Protein AF-A0A2S9FWF9-F1 (afdb_monomer_lite)

Secondary structure (DSSP, 8-state):
-------S--PPPTT--HHHHHHHHHHHHH-----GGGSEEEEEEEEEEEEETTEEEEEEEEEEE----------TT--TTGGG-

pLDDT: mean 91.41, std 8.06, range [60.16, 98.25]

Structure (mmCIF, N/CA/C/O backbone):
data_AF-A0A2S9FWF9-F1
#
_entry.id   AF-A0A2S9FWF9-F1
#
loop_
_atom_site.group_PDB
_atom_site.id
_atom_site.type_symbol
_atom_site.label_atom_id
_atom_site.label_alt_id
_atom_site.label_comp_id
_atom_site.label_asym_id
_atom_site.label_entity_id
_atom_site.label_seq_id
_atom_site.pdbx_PDB_ins_code
_atom_site.Cartn_x
_atom_site.Cartn_y
_atom_site.Cartn_z
_atom_site.occupancy
_atom_site.B_iso_or_equiv
_atom_site.auth_seq_id
_atom_site.auth_comp_id
_atom_site.auth_asym_id
_atom_site.auth_atom_id
_atom_site.pdbx_PDB_model_num
ATOM 1 N N . ALA A 1 1 ? -0.705 2.596 -24.596 1.00 60.16 1 ALA A N 1
ATOM 2 C CA . ALA A 1 1 ? -0.144 1.316 -24.110 1.00 60.16 1 ALA A CA 1
ATOM 3 C C . ALA A 1 1 ? -1.287 0.326 -23.860 1.00 60.16 1 ALA A C 1
ATOM 5 O O . ALA A 1 1 ? -2.421 0.789 -23.741 1.00 60.16 1 ALA A O 1
ATOM 6 N N . PRO A 1 2 ? -1.057 -1.002 -23.839 1.00 72.56 2 PRO A N 1
ATOM 7 C CA . PRO A 1 2 ? -2.083 -1.956 -23.413 1.00 72.56 2 PRO A CA 1
ATOM 8 C C . PRO A 1 2 ? -2.538 -1.651 -21.979 1.00 72.56 2 PRO A C 1
ATOM 10 O O . PRO A 1 2 ? -1.722 -1.299 -21.132 1.00 72.56 2 PRO A O 1
ATOM 13 N N . ARG A 1 3 ? -3.844 -1.776 -21.721 1.00 75.06 3 ARG A N 1
ATOM 14 C CA . ARG A 1 3 ? -4.410 -1.684 -20.369 1.00 75.06 3 ARG A CA 1
ATOM 15 C C . ARG A 1 3 ? -4.299 -3.041 -19.690 1.00 75.06 3 ARG A C 1
ATOM 17 O O . ARG A 1 3 ? -4.545 -4.065 -20.327 1.00 75.06 3 ARG A O 1
ATOM 24 N N . TRP A 1 4 ? -3.967 -3.035 -18.413 1.00 78.00 4 TRP A N 1
ATOM 25 C CA . TRP A 1 4 ? -3.802 -4.227 -17.595 1.00 78.00 4 TRP A CA 1
ATOM 26 C C . TRP A 1 4 ? -4.477 -4.001 -16.244 1.00 78.00 4 TRP A C 1
ATOM 28 O O . TRP A 1 4 ? -4.747 -2.866 -15.858 1.00 78.00 4 TRP A O 1
ATOM 38 N N . TRP A 1 5 ? -4.810 -5.096 -15.569 1.00 85.44 5 TRP A N 1
ATOM 39 C CA . TRP A 1 5 ? -5.361 -5.056 -14.221 1.00 85.44 5 TRP A CA 1
ATOM 40 C C . TRP A 1 5 ? -4.239 -5.223 -13.207 1.00 85.44 5 TRP A C 1
ATOM 42 O O . TRP A 1 5 ? -3.359 -6.065 -13.399 1.00 85.44 5 TRP A O 1
ATOM 52 N N . PHE A 1 6 ? -4.328 -4.477 -12.111 1.00 85.38 6 PHE A N 1
ATOM 53 C CA . PHE A 1 6 ? -3.493 -4.674 -10.937 1.00 85.38 6 PHE A CA 1
ATOM 54 C C . PHE A 1 6 ? -4.342 -4.697 -9.673 1.00 85.38 6 PHE A C 1
ATOM 56 O O . PHE A 1 6 ? -5.498 -4.271 -9.671 1.00 85.38 6 PHE A O 1
ATOM 63 N N . THR A 1 7 ? -3.775 -5.259 -8.615 1.00 91.94 7 THR A N 1
ATOM 64 C CA . THR A 1 7 ? -4.357 -5.178 -7.278 1.00 91.94 7 THR A CA 1
ATOM 65 C C . THR A 1 7 ? -4.109 -3.799 -6.690 1.00 91.94 7 THR A C 1
ATOM 67 O O . THR A 1 7 ? -3.074 -3.207 -6.971 1.00 91.94 7 THR A O 1
ATOM 70 N N . ILE A 1 8 ? -5.021 -3.349 -5.831 1.00 94.56 8 ILE A N 1
ATOM 71 C CA . ILE A 1 8 ? -4.804 -2.177 -4.978 1.00 94.56 8 ILE A CA 1
ATOM 72 C C . ILE A 1 8 ? -3.572 -2.414 -4.103 1.00 94.56 8 ILE A C 1
ATOM 74 O O . ILE A 1 8 ? -3.428 -3.509 -3.540 1.00 94.56 8 ILE A O 1
ATOM 78 N N . GLY A 1 9 ? -2.696 -1.421 -4.000 1.00 94.50 9 GLY A N 1
ATOM 79 C CA . GLY A 1 9 ? -1.472 -1.522 -3.224 1.00 94.50 9 GLY A CA 1
ATOM 80 C C . GLY A 1 9 ? -0.325 -0.692 -3.788 1.00 94.50 9 GLY A C 1
ATOM 81 O O . GLY A 1 9 ? -0.290 -0.311 -4.952 1.00 94.50 9 GLY A O 1
ATOM 82 N N . GLY A 1 10 ? 0.697 -0.530 -2.958 1.00 94.00 10 GLY A N 1
ATOM 83 C CA . GLY A 1 10 ? 1.869 0.267 -3.271 1.00 94.00 10 GLY A CA 1
ATOM 84 C C . GLY A 1 10 ? 3.021 -0.023 -2.320 1.00 94.00 10 GLY A C 1
ATOM 85 O O . GLY A 1 10 ? 3.011 -0.995 -1.556 1.00 94.00 10 GLY A O 1
ATOM 86 N N . ALA A 1 11 ? 4.068 0.791 -2.419 1.00 93.62 11 ALA A N 1
ATOM 87 C CA . ALA A 1 11 ? 5.289 0.588 -1.655 1.00 93.62 11 ALA A CA 1
ATOM 88 C C . ALA A 1 11 ? 5.077 0.921 -0.171 1.00 93.62 11 ALA A C 1
ATOM 90 O O . ALA A 1 11 ? 4.537 1.970 0.172 1.00 93.62 11 ALA A O 1
ATOM 91 N N . ALA A 1 12 ? 5.575 0.060 0.718 1.00 95.81 12 ALA A N 1
ATOM 92 C CA . ALA A 1 12 ? 5.615 0.370 2.142 1.00 95.81 12 ALA A CA 1
ATOM 93 C C . ALA A 1 12 ? 6.552 1.556 2.416 1.00 95.81 12 ALA A C 1
ATOM 95 O O . ALA A 1 12 ? 7.661 1.628 1.874 1.00 95.81 12 ALA A O 1
ATOM 96 N N . GLN A 1 13 ? 6.122 2.468 3.284 1.00 95.69 13 GLN A N 1
ATOM 97 C CA . GLN A 1 13 ? 6.936 3.598 3.720 1.00 95.69 13 GLN A CA 1
ATOM 98 C C . GLN A 1 13 ? 7.823 3.210 4.912 1.00 95.69 13 GLN A C 1
ATOM 100 O O . GLN A 1 13 ? 7.606 2.208 5.598 1.00 95.69 13 GLN A O 1
ATOM 105 N N . VAL A 1 14 ? 8.859 4.010 5.178 1.00 95.94 14 VAL A N 1
ATOM 106 C CA . VAL A 1 14 ? 9.774 3.760 6.301 1.00 95.94 14 VAL A CA 1
ATOM 107 C C . VAL A 1 14 ? 9.008 3.817 7.622 1.00 95.94 14 VAL A C 1
ATOM 109 O O . VAL A 1 14 ? 8.419 4.838 7.962 1.00 95.94 14 VAL A O 1
ATOM 112 N N . GLY A 1 15 ? 9.072 2.727 8.388 1.00 96.81 15 GLY A N 1
ATOM 113 C CA . GLY A 1 15 ? 8.401 2.605 9.683 1.00 96.81 15 GLY A CA 1
ATOM 114 C C . GLY A 1 15 ? 6.989 2.018 9.615 1.00 96.81 15 GLY A C 1
ATOM 115 O O . GLY A 1 15 ? 6.426 1.726 10.668 1.00 96.81 15 GLY A O 1
ATOM 116 N N . GLU A 1 16 ? 6.438 1.785 8.421 1.00 96.81 16 GLU A N 1
ATOM 117 C CA . GLU A 1 16 ? 5.183 1.049 8.260 1.00 96.81 16 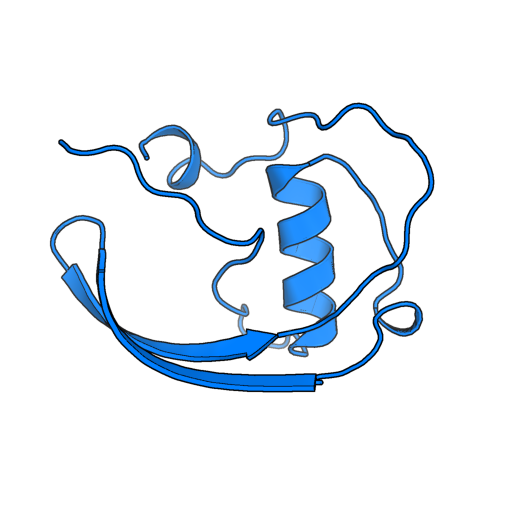GLU A CA 1
ATOM 118 C C . GLU A 1 16 ? 5.417 -0.464 8.350 1.00 96.81 16 GLU A C 1
ATOM 120 O O . GLU A 1 16 ? 6.352 -1.022 7.772 1.00 96.81 16 GLU A O 1
ATOM 125 N N . SER A 1 17 ? 4.515 -1.160 9.036 1.00 97.12 17 SER A N 1
ATOM 126 C CA . SER A 1 17 ? 4.304 -2.585 8.794 1.00 97.12 17 SER A CA 1
ATOM 127 C C . SER A 1 17 ? 3.636 -2.798 7.432 1.00 97.12 17 SER A C 1
ATOM 129 O O . SER A 1 17 ? 2.931 -1.932 6.918 1.00 97.12 17 SER A O 1
ATOM 131 N N . LEU A 1 18 ? 3.784 -3.996 6.866 1.00 97.00 18 LEU A N 1
ATOM 132 C CA . LEU A 1 18 ? 3.164 -4.339 5.581 1.00 97.00 18 LEU A CA 1
ATOM 133 C C . LEU A 1 18 ? 1.630 -4.229 5.605 1.00 97.00 18 LEU A C 1
ATOM 135 O O . LEU A 1 18 ? 1.028 -3.844 4.609 1.00 97.00 18 LEU A O 1
ATOM 139 N N . ALA A 1 19 ? 1.001 -4.533 6.744 1.00 97.69 19 ALA A N 1
ATOM 140 C CA . ALA A 1 19 ? -0.441 -4.376 6.909 1.00 97.69 19 ALA A CA 1
ATOM 141 C C . ALA A 1 19 ? -0.853 -2.895 6.956 1.00 97.69 19 ALA A C 1
ATOM 143 O O . ALA A 1 19 ? -1.878 -2.539 6.382 1.00 97.69 19 ALA A O 1
ATOM 144 N N . GLN A 1 20 ? -0.046 -2.030 7.589 1.00 98.25 20 GLN A N 1
ATOM 145 C CA . GLN A 1 20 ? -0.269 -0.578 7.580 1.00 98.25 20 GLN A CA 1
ATOM 146 C C . GLN A 1 20 ? -0.161 -0.004 6.167 1.00 98.25 20 GLN A C 1
ATOM 148 O O . GLN A 1 20 ? -1.053 0.729 5.751 1.00 98.25 20 GLN A O 1
ATOM 153 N N . ALA A 1 21 ? 0.863 -0.404 5.410 1.00 97.81 21 ALA A N 1
ATOM 154 C CA . ALA A 1 21 ? 0.994 -0.011 4.011 1.00 97.81 21 ALA A CA 1
ATOM 155 C C . ALA A 1 21 ? -0.227 -0.462 3.190 1.00 97.81 21 ALA A C 1
ATOM 157 O O . ALA A 1 21 ? -0.828 0.340 2.487 1.00 97.81 21 ALA A O 1
ATOM 158 N N . ALA A 1 22 ? -0.660 -1.719 3.334 1.00 97.56 22 ALA A N 1
ATOM 159 C CA . ALA A 1 22 ? -1.802 -2.246 2.589 1.00 97.56 22 ALA A CA 1
ATOM 160 C C . ALA A 1 22 ? -3.123 -1.504 2.876 1.00 97.56 22 ALA A C 1
ATOM 162 O O . ALA A 1 22 ? -3.882 -1.255 1.941 1.00 97.56 22 ALA A O 1
ATOM 163 N N . VAL A 1 23 ? -3.417 -1.140 4.134 1.00 97.94 23 VAL A N 1
ATOM 164 C CA . VAL A 1 23 ? -4.641 -0.368 4.437 1.00 97.94 23 VAL A CA 1
ATOM 165 C C . VAL A 1 23 ? -4.542 1.093 4.007 1.00 97.94 23 VAL A C 1
ATOM 167 O O . VAL A 1 23 ? -5.555 1.652 3.597 1.00 97.94 23 VAL A O 1
ATOM 170 N N . ARG A 1 24 ? -3.345 1.694 4.052 1.00 97.75 24 ARG A N 1
ATOM 171 C CA . ARG A 1 24 ? -3.116 3.053 3.550 1.00 97.75 24 ARG A CA 1
ATOM 172 C C . ARG A 1 24 ? -3.388 3.122 2.048 1.00 97.75 24 ARG A C 1
ATOM 174 O O . ARG A 1 24 ? -4.177 3.948 1.620 1.00 97.75 24 ARG A O 1
ATOM 181 N N . GLU A 1 25 ? -2.801 2.221 1.267 1.00 97.56 25 GLU A N 1
ATOM 182 C CA . GLU A 1 25 ? -3.003 2.168 -0.191 1.00 97.56 25 GLU A CA 1
ATOM 183 C C . GLU A 1 25 ? -4.466 1.854 -0.546 1.00 97.56 25 GLU A C 1
ATOM 185 O O . GLU A 1 25 ? -5.036 2.427 -1.471 1.00 97.56 25 GLU A O 1
ATOM 190 N N . LEU A 1 26 ? -5.130 0.994 0.239 1.00 96.81 26 LEU A N 1
ATOM 191 C CA . LEU A 1 26 ? -6.565 0.749 0.091 1.00 96.81 26 LEU A CA 1
ATOM 192 C C . LEU A 1 26 ? -7.393 2.026 0.280 1.00 96.81 26 LEU A C 1
ATOM 194 O O . LEU A 1 26 ? -8.326 2.272 -0.491 1.00 96.81 26 LEU A O 1
ATOM 198 N N . GLU A 1 27 ? -7.061 2.838 1.280 1.00 96.62 27 GLU A N 1
ATOM 199 C CA . GLU A 1 27 ? -7.704 4.130 1.505 1.00 96.62 27 GLU A CA 1
ATOM 200 C C . GLU A 1 27 ? -7.372 5.132 0.391 1.00 96.62 27 GLU A C 1
ATOM 202 O O . GLU A 1 27 ? -8.286 5.767 -0.135 1.00 96.62 27 GLU A O 1
ATOM 207 N N . GLU A 1 28 ? -6.107 5.255 -0.008 1.00 95.38 28 GLU A N 1
ATOM 208 C CA . GLU A 1 28 ? -5.667 6.184 -1.056 1.00 95.38 28 GLU A CA 1
ATOM 209 C C . GLU A 1 28 ? -6.352 5.877 -2.399 1.00 95.38 28 GLU A C 1
ATOM 211 O O . GLU A 1 28 ? -6.929 6.766 -3.032 1.00 95.38 28 GLU A O 1
ATOM 216 N N . GLU A 1 29 ? -6.382 4.613 -2.817 1.00 95.12 29 GLU A N 1
ATOM 217 C CA . GLU A 1 29 ? -6.883 4.239 -4.140 1.00 95.12 29 GLU A CA 1
ATOM 218 C C . GLU A 1 29 ? -8.399 4.041 -4.226 1.00 95.12 29 GLU A C 1
ATOM 220 O O . GLU A 1 29 ? -8.953 4.061 -5.331 1.00 95.12 29 GLU A O 1
ATOM 225 N N . THR A 1 30 ? -9.068 3.784 -3.096 1.00 95.56 30 THR A N 1
ATOM 226 C CA . THR A 1 30 ? -10.496 3.417 -3.092 1.00 95.56 30 THR A CA 1
ATOM 227 C C . THR A 1 30 ? -11.354 4.192 -2.096 1.00 95.56 30 THR A C 1
ATOM 229 O O . THR A 1 30 ? -12.582 4.100 -2.159 1.00 95.56 30 THR A O 1
ATOM 232 N N . GLY A 1 31 ? -10.749 4.936 -1.168 1.00 96.19 31 GLY A N 1
ATOM 233 C CA . GLY A 1 31 ? -11.432 5.616 -0.066 1.00 96.19 31 GLY A CA 1
ATOM 234 C C . GLY A 1 31 ? -11.911 4.690 1.058 1.00 96.19 31 GLY A C 1
ATOM 235 O O . GLY A 1 31 ? -12.587 5.150 1.979 1.00 96.19 31 GLY A O 1
ATOM 236 N N . LEU A 1 32 ? -11.611 3.387 0.999 1.00 97.06 32 LEU A N 1
ATOM 237 C CA . LEU A 1 32 ? -12.062 2.420 1.996 1.00 97.06 32 LEU A CA 1
ATOM 238 C C . LEU A 1 32 ? -11.094 2.356 3.185 1.00 97.06 32 LEU A C 1
ATOM 240 O O . LEU A 1 32 ? -10.006 1.798 3.086 1.00 97.06 32 LEU A O 1
ATOM 244 N N . GLN A 1 33 ? -11.536 2.868 4.333 1.00 96.81 33 GLN A N 1
ATOM 245 C CA . GLN A 1 33 ? -10.775 2.832 5.583 1.00 96.81 33 GLN A CA 1
ATOM 246 C C . GLN A 1 33 ? -10.927 1.489 6.301 1.00 96.81 33 GLN A C 1
ATOM 248 O O . GLN A 1 33 ? -12.039 1.040 6.593 1.00 96.81 33 GLN A O 1
ATOM 253 N N . VAL A 1 34 ? -9.797 0.859 6.619 1.00 97.50 34 VAL A N 1
ATOM 254 C CA . VAL A 1 34 ? -9.729 -0.457 7.265 1.00 97.50 34 VAL A CA 1
ATOM 255 C C . VAL A 1 34 ? -8.630 -0.442 8.325 1.00 97.50 34 VAL A C 1
ATOM 257 O O . VAL A 1 34 ? -7.551 0.095 8.102 1.00 97.50 34 VAL A O 1
ATOM 260 N N . ALA A 1 35 ? -8.890 -1.044 9.486 1.00 97.75 35 ALA A N 1
ATOM 261 C CA . ALA A 1 35 ? -7.855 -1.242 10.498 1.00 97.75 35 ALA A CA 1
ATOM 262 C C . ALA A 1 35 ? -6.871 -2.344 10.045 1.00 97.75 35 ALA A C 1
ATOM 264 O O . ALA A 1 35 ? -7.338 -3.377 9.552 1.00 97.75 35 ALA A O 1
ATOM 265 N N . PRO A 1 36 ? -5.543 -2.193 10.223 1.00 97.56 36 PRO A N 1
ATOM 266 C CA . PRO A 1 36 ? -4.560 -3.199 9.807 1.00 97.56 36 PRO A CA 1
ATOM 267 C C . PRO A 1 36 ? -4.865 -4.619 10.308 1.00 97.56 36 PRO A C 1
ATOM 269 O O . PRO A 1 36 ? -4.650 -5.594 9.593 1.00 97.56 36 PRO A O 1
ATOM 272 N N . GLU A 1 37 ? -5.423 -4.743 11.513 1.00 97.50 37 GLU A N 1
ATOM 273 C CA . GLU A 1 37 ? -5.753 -6.013 12.172 1.00 97.50 37 GLU A CA 1
ATOM 274 C C . GLU A 1 37 ? -6.945 -6.736 11.527 1.00 97.50 37 GLU A C 1
ATOM 276 O O . GLU A 1 37 ? -7.168 -7.918 11.784 1.00 97.50 37 GLU A O 1
ATOM 281 N N . ALA A 1 38 ? -7.723 -6.038 10.695 1.00 97.75 38 ALA A N 1
ATOM 282 C CA . ALA A 1 38 ? -8.835 -6.620 9.951 1.00 97.75 38 ALA A CA 1
ATOM 283 C C . ALA A 1 38 ? -8.389 -7.285 8.637 1.00 97.75 38 ALA A C 1
ATOM 285 O O . ALA A 1 38 ? -9.186 -7.986 8.005 1.00 97.75 38 ALA A O 1
ATOM 286 N N . LEU A 1 39 ? -7.139 -7.073 8.212 1.00 97.81 39 LEU A N 1
ATOM 287 C CA . LEU A 1 39 ? -6.568 -7.771 7.069 1.00 97.81 39 LEU A CA 1
ATOM 288 C C . LEU A 1 39 ? -6.263 -9.228 7.427 1.00 97.81 39 LEU A C 1
ATOM 290 O O . LEU A 1 39 ? -5.678 -9.535 8.463 1.00 97.81 39 LEU A O 1
ATOM 294 N N . VAL A 1 40 ? -6.599 -10.139 6.518 1.00 98.00 40 VAL A N 1
ATOM 295 C CA . VAL A 1 40 ? -6.167 -11.535 6.588 1.00 98.00 40 VAL A CA 1
ATOM 296 C C . VAL A 1 40 ? -4.885 -11.689 5.781 1.00 98.00 40 VAL A C 1
ATOM 298 O O . VAL A 1 40 ? -4.866 -11.401 4.582 1.00 98.00 40 VAL A O 1
ATOM 301 N N . GLY A 1 41 ? -3.826 -12.186 6.419 1.00 94.94 41 GLY A N 1
ATOM 302 C CA . GLY A 1 41 ? -2.561 -12.481 5.756 1.00 94.94 41 GLY A CA 1
ATOM 303 C C . GLY A 1 41 ? -1.328 -11.932 6.483 1.00 94.94 41 GLY A C 1
ATOM 304 O O . GLY A 1 41 ? -1.412 -11.616 7.670 1.00 94.94 41 GLY A O 1
ATOM 305 N N . PRO A 1 42 ? -0.179 -11.849 5.784 1.00 93.19 42 PRO A N 1
ATOM 306 C CA . PRO A 1 42 ? -0.038 -12.038 4.336 1.00 93.19 42 PRO A CA 1
ATOM 307 C C . PRO A 1 42 ? -0.294 -13.492 3.902 1.00 93.19 42 PRO A C 1
ATOM 309 O O . PRO A 1 42 ? 0.195 -14.431 4.526 1.00 93.19 42 PRO A O 1
ATOM 312 N N . GLY A 1 43 ? -1.095 -13.679 2.847 1.00 93.44 43 GLY A N 1
ATOM 313 C CA . GLY A 1 43 ? -1.489 -14.999 2.328 1.00 93.44 43 GLY A CA 1
ATOM 314 C C . GLY A 1 43 ? -0.684 -15.456 1.109 1.00 93.44 43 GLY A C 1
ATOM 315 O O . GLY A 1 43 ? -0.661 -16.645 0.794 1.00 93.44 43 GLY A O 1
ATOM 316 N N . TRP A 1 44 ? -0.014 -14.523 0.428 1.00 95.56 44 TRP A N 1
ATOM 317 C CA . TRP A 1 44 ? 0.841 -14.809 -0.720 1.00 95.56 44 TRP A CA 1
ATOM 318 C C . TRP A 1 44 ? 2.000 -13.813 -0.811 1.00 95.56 44 TRP A C 1
ATOM 320 O O . TRP A 1 44 ? 1.866 -12.656 -0.412 1.00 95.56 44 TRP A O 1
ATOM 330 N N . ARG A 1 45 ? 3.130 -14.283 -1.344 1.00 95.94 45 ARG A N 1
ATOM 331 C CA . ARG A 1 45 ? 4.346 -13.508 -1.602 1.00 95.94 45 ARG A CA 1
ATOM 332 C C . ARG A 1 45 ? 4.737 -13.674 -3.064 1.00 95.94 45 ARG A C 1
ATOM 334 O O . ARG A 1 45 ? 4.774 -14.806 -3.554 1.00 95.94 45 ARG A O 1
ATOM 341 N N . ARG A 1 46 ? 5.096 -12.578 -3.729 1.00 94.62 46 ARG A N 1
ATOM 342 C CA . ARG A 1 46 ? 5.632 -12.585 -5.094 1.00 94.62 46 ARG A CA 1
ATOM 343 C C . ARG A 1 46 ? 6.927 -11.785 -5.157 1.00 94.62 46 ARG A C 1
ATOM 345 O O . ARG A 1 46 ? 6.995 -10.675 -4.650 1.00 94.62 46 ARG A O 1
ATOM 352 N N . GLU A 1 47 ? 7.940 -12.342 -5.810 1.00 95.81 47 GLU A N 1
ATOM 353 C CA . GLU A 1 47 ? 9.117 -11.584 -6.238 1.00 95.81 47 GLU A CA 1
ATOM 354 C C . GLU A 1 47 ? 9.061 -11.410 -7.750 1.00 95.81 47 GLU A C 1
ATOM 356 O O . GLU A 1 47 ? 8.860 -12.379 -8.487 1.00 95.81 47 GLU A O 1
ATOM 361 N N . ALA A 1 48 ? 9.219 -10.177 -8.217 1.00 90.50 48 ALA A N 1
ATOM 362 C CA . ALA A 1 48 ? 9.147 -9.865 -9.634 1.00 90.50 48 ALA A CA 1
ATOM 363 C C . ALA A 1 48 ? 10.076 -8.718 -10.009 1.00 90.50 48 ALA A C 1
ATOM 365 O O . ALA A 1 48 ? 10.364 -7.837 -9.206 1.00 90.50 48 ALA A O 1
ATOM 366 N N . VAL A 1 49 ? 10.513 -8.717 -11.263 1.00 92.25 49 VAL A N 1
ATOM 367 C CA . VAL A 1 49 ? 11.138 -7.548 -11.879 1.00 92.25 49 VAL A CA 1
ATOM 368 C C . VAL A 1 49 ? 10.092 -6.914 -12.784 1.00 92.25 49 VAL A C 1
ATOM 370 O O . VAL A 1 49 ? 9.584 -7.581 -13.685 1.00 92.25 49 VAL A O 1
ATOM 373 N N . ILE A 1 50 ? 9.739 -5.663 -12.510 1.00 86.31 50 ILE A N 1
ATOM 374 C CA . ILE A 1 50 ? 8.720 -4.914 -13.248 1.00 86.31 50 ILE A CA 1
ATOM 375 C C . ILE A 1 50 ? 9.339 -3.659 -13.862 1.00 86.31 50 ILE A C 1
ATOM 377 O O . ILE A 1 50 ? 10.170 -3.004 -13.236 1.00 86.31 50 ILE A O 1
ATOM 381 N N . ASP A 1 51 ? 8.946 -3.345 -15.095 1.00 85.31 51 ASP A N 1
ATOM 382 C CA . ASP A 1 51 ? 9.175 -2.024 -15.684 1.00 85.31 51 ASP A CA 1
ATOM 383 C C . ASP A 1 51 ? 8.013 -1.126 -15.266 1.00 85.31 51 ASP A C 1
ATOM 385 O O . ASP A 1 51 ? 6.848 -1.432 -15.540 1.00 85.31 51 ASP A O 1
ATOM 389 N N . PHE A 1 52 ? 8.328 -0.063 -14.538 1.00 80.31 52 PHE A N 1
ATOM 390 C CA . PHE A 1 52 ? 7.352 0.826 -13.948 1.00 80.31 52 PHE A CA 1
ATOM 391 C C . PHE A 1 52 ? 7.828 2.278 -14.020 1.00 80.31 52 PHE A C 1
ATOM 393 O O . PHE A 1 52 ? 8.891 2.632 -13.511 1.00 80.31 52 PHE A O 1
ATOM 400 N N . ASN A 1 53 ? 7.023 3.129 -14.663 1.00 77.81 53 ASN A N 1
ATOM 401 C CA . ASN A 1 53 ? 7.310 4.551 -14.882 1.00 77.81 53 ASN A CA 1
ATOM 402 C C . ASN A 1 53 ? 8.724 4.818 -15.455 1.00 77.81 53 ASN A C 1
ATOM 404 O O . ASN A 1 53 ? 9.441 5.715 -15.013 1.00 77.81 53 ASN A O 1
ATOM 408 N N . GLY A 1 54 ? 9.155 3.985 -16.411 1.00 82.44 54 GLY A N 1
ATOM 409 C CA . GLY A 1 54 ? 10.474 4.081 -17.043 1.00 82.44 54 GLY A CA 1
ATOM 410 C C . GLY A 1 54 ? 11.640 3.622 -16.161 1.00 82.44 54 GLY A C 1
ATOM 411 O O . GLY A 1 54 ? 12.795 3.870 -16.505 1.00 82.44 54 GLY A O 1
ATOM 412 N N . SER A 1 55 ? 11.355 2.972 -15.030 1.00 83.88 55 SER A N 1
ATOM 413 C CA . SER A 1 55 ? 12.344 2.406 -14.112 1.00 83.88 55 SER A CA 1
ATOM 414 C C . SER A 1 55 ? 12.129 0.906 -13.930 1.00 83.88 55 SER A C 1
ATOM 416 O O . SER A 1 55 ?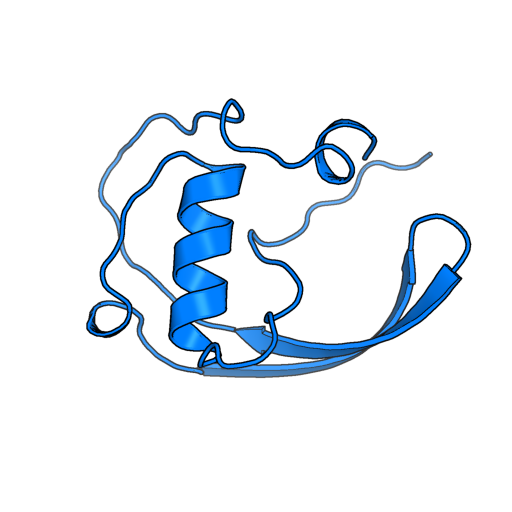 11.006 0.439 -13.762 1.00 83.88 55 SER A O 1
ATOM 418 N N . VAL A 1 56 ? 13.220 0.139 -13.911 1.00 88.31 56 VAL A N 1
ATOM 419 C CA . VAL A 1 56 ? 13.171 -1.296 -13.602 1.00 88.31 56 VAL A CA 1
ATOM 420 C C . VAL A 1 56 ? 13.264 -1.485 -1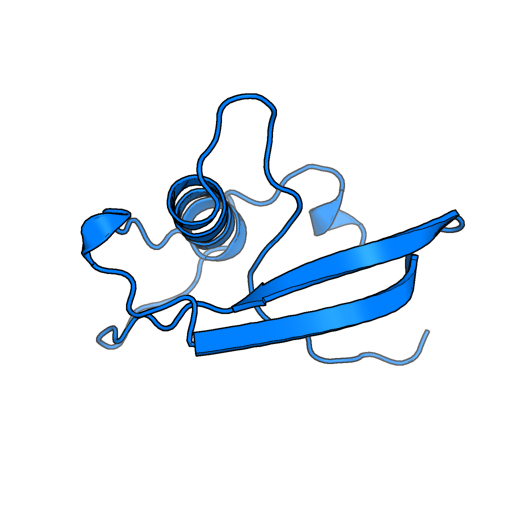2.092 1.00 88.31 56 VAL A C 1
ATOM 422 O O . VAL A 1 56 ? 14.256 -1.101 -11.471 1.00 88.31 56 VAL A O 1
ATOM 425 N N . ILE A 1 57 ? 12.242 -2.100 -11.505 1.00 89.62 57 ILE A N 1
ATOM 426 C CA . ILE A 1 57 ? 12.120 -2.318 -10.063 1.00 89.62 57 ILE A CA 1
ATOM 427 C C . ILE A 1 57 ? 12.145 -3.819 -9.779 1.00 89.62 57 ILE A C 1
ATOM 429 O O . ILE A 1 57 ? 11.410 -4.588 -10.399 1.00 89.62 57 ILE A O 1
ATOM 433 N N . ARG A 1 58 ? 12.960 -4.242 -8.803 1.00 93.06 58 ARG A N 1
ATOM 434 C CA . ARG A 1 58 ? 12.811 -5.553 -8.159 1.00 93.06 58 ARG A CA 1
ATOM 435 C C . ARG A 1 58 ? 11.811 -5.408 -7.014 1.00 93.06 58 ARG A C 1
ATOM 437 O O . ARG A 1 58 ? 12.138 -4.827 -5.985 1.00 93.06 58 ARG A O 1
ATOM 444 N N . SER A 1 59 ? 10.611 -5.921 -7.228 1.00 92.06 59 SER A N 1
ATOM 445 C CA . SER A 1 59 ? 9.480 -5.851 -6.310 1.00 92.06 59 SER A CA 1
ATOM 446 C C . SER A 1 59 ? 9.404 -7.117 -5.453 1.00 92.06 59 SER A C 1
ATOM 448 O O . SER A 1 59 ? 9.454 -8.230 -5.987 1.00 92.06 59 SER A O 1
ATOM 450 N N . GLU A 1 60 ? 9.291 -6.945 -4.135 1.00 95.25 60 GLU A N 1
ATOM 451 C CA . GLU A 1 60 ? 8.860 -7.981 -3.192 1.00 95.25 60 GLU A CA 1
ATOM 452 C C . GLU A 1 60 ? 7.463 -7.603 -2.696 1.00 95.25 60 GLU A C 1
ATOM 454 O O . GLU A 1 60 ? 7.281 -6.592 -2.022 1.00 95.25 60 GLU A O 1
ATOM 459 N N . GLU A 1 61 ? 6.471 -8.407 -3.060 1.00 95.00 61 GLU A N 1
ATOM 460 C CA . GLU A 1 61 ? 5.057 -8.089 -2.883 1.00 95.00 61 GLU A CA 1
ATOM 461 C C . GLU A 1 61 ? 4.430 -9.065 -1.899 1.00 95.00 61 GLU A C 1
ATOM 463 O O . GLU A 1 61 ? 4.577 -10.283 -2.034 1.00 95.00 61 GLU A O 1
ATOM 468 N N . MET A 1 62 ? 3.705 -8.523 -0.923 1.00 96.88 62 MET A N 1
ATOM 469 C CA . MET A 1 62 ? 3.026 -9.281 0.122 1.00 96.88 62 MET A CA 1
ATOM 470 C C . MET A 1 62 ? 1.532 -8.985 0.037 1.00 96.88 62 MET A C 1
ATOM 472 O O . MET A 1 62 ? 1.108 -7.844 0.194 1.00 96.88 62 MET A O 1
ATOM 476 N N . TYR A 1 63 ? 0.735 -10.017 -0.228 1.00 97.06 63 TYR A N 1
ATOM 477 C CA . TYR A 1 63 ? -0.690 -9.874 -0.504 1.00 97.06 63 TYR A CA 1
ATOM 478 C C . TYR A 1 63 ? -1.534 -10.173 0.730 1.00 97.06 63 TYR A C 1
ATOM 480 O O . TYR A 1 63 ? -1.390 -11.220 1.372 1.00 97.06 63 TYR A O 1
ATOM 488 N N . PHE A 1 64 ? -2.467 -9.267 1.001 1.00 98.06 64 PHE A N 1
ATOM 489 C CA . PHE A 1 64 ? -3.454 -9.358 2.070 1.00 98.06 64 PHE A CA 1
ATOM 490 C C . PHE A 1 64 ? -4.859 -9.437 1.480 1.00 98.06 64 PHE A C 1
ATOM 492 O O . PHE A 1 64 ? -5.109 -8.995 0.359 1.00 98.06 64 PHE A O 1
ATOM 499 N N . VAL A 1 65 ? -5.790 -9.999 2.246 1.00 97.38 65 VAL A N 1
ATOM 500 C CA . VAL A 1 65 ? -7.198 -10.092 1.863 1.00 97.38 65 VAL A CA 1
ATOM 501 C C . VAL A 1 65 ? -8.042 -9.351 2.885 1.00 97.38 65 VAL A C 1
ATOM 503 O O . VAL A 1 65 ? -7.989 -9.646 4.077 1.00 97.38 65 VAL A O 1
ATOM 506 N N . TYR A 1 66 ? -8.884 -8.442 2.403 1.00 97.44 66 TYR A N 1
ATOM 507 C CA . TYR A 1 66 ? -9.968 -7.857 3.180 1.00 97.44 66 TYR A CA 1
ATOM 508 C C . TYR A 1 66 ? -11.308 -8.243 2.558 1.00 97.44 66 TYR A C 1
ATOM 510 O O . TYR A 1 66 ? -11.522 -8.081 1.356 1.00 97.44 66 TYR A O 1
ATOM 518 N N . ARG A 1 67 ? -12.225 -8.769 3.373 1.00 96.69 67 ARG A N 1
ATOM 519 C CA . ARG A 1 67 ? -13.602 -9.029 2.946 1.00 96.69 67 ARG A CA 1
ATOM 520 C C . ARG A 1 67 ? -14.454 -7.822 3.314 1.00 96.69 67 ARG A C 1
ATOM 522 O O . ARG A 1 67 ? -14.648 -7.554 4.492 1.00 96.69 67 ARG A O 1
ATOM 529 N N . THR A 1 68 ? -15.013 -7.165 2.30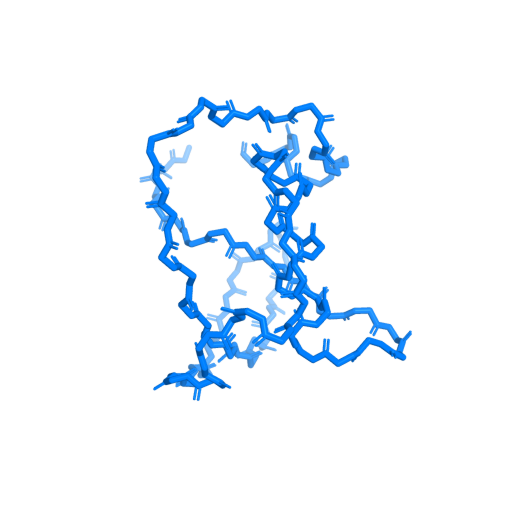6 1.00 96.31 68 THR A N 1
ATOM 530 C CA . THR A 1 68 ? -15.879 -5.994 2.477 1.00 96.31 68 THR A CA 1
ATOM 531 C C . THR A 1 68 ? -17.296 -6.247 1.959 1.00 96.31 68 THR A C 1
ATOM 533 O O . THR A 1 68 ? -17.542 -7.190 1.200 1.00 96.31 68 THR A O 1
ATOM 536 N N . GLY A 1 69 ? -18.237 -5.413 2.401 1.00 97.12 69 GLY A N 1
ATOM 537 C CA . GLY A 1 69 ? -19.553 -5.289 1.783 1.00 97.12 69 GLY A CA 1
ATOM 538 C C . GLY A 1 69 ? -19.489 -4.489 0.478 1.00 97.12 69 GLY A C 1
ATOM 539 O O . GLY A 1 69 ? -18.421 -4.107 0.006 1.00 97.12 69 GLY A O 1
ATOM 540 N N . ARG A 1 70 ? -20.649 -4.206 -0.120 1.00 96.44 70 ARG A N 1
ATOM 541 C CA . ARG A 1 70 ? -20.703 -3.299 -1.273 1.00 96.44 70 ARG A CA 1
ATOM 542 C C . ARG A 1 70 ? -20.331 -1.879 -0.830 1.00 96.44 70 ARG A C 1
ATOM 544 O O . ARG A 1 70 ? -20.924 -1.366 0.112 1.00 96.44 70 ARG A O 1
ATOM 551 N N . PHE A 1 71 ? -19.428 -1.245 -1.567 1.00 96.06 71 PHE A N 1
ATOM 552 C CA . PHE A 1 71 ? -19.103 0.177 -1.466 1.00 96.06 71 PHE A CA 1
ATOM 553 C C . PHE A 1 71 ? -18.823 0.730 -2.871 1.00 96.06 71 PHE A C 1
ATOM 555 O O . PHE A 1 71 ? -18.651 -0.052 -3.808 1.00 96.06 71 PHE A O 1
ATOM 562 N N . GLU A 1 72 ? -18.823 2.053 -3.016 1.00 96.69 72 GLU A N 1
ATOM 563 C CA . GLU A 1 72 ? -18.443 2.725 -4.261 1.00 96.69 72 GLU A CA 1
ATOM 564 C C . GLU A 1 72 ? -17.005 3.247 -4.108 1.00 96.69 72 GLU A C 1
ATOM 566 O O . GLU A 1 72 ? -16.783 4.100 -3.244 1.00 96.69 72 GLU A O 1
ATOM 571 N N . PRO A 1 73 ? -16.023 2.726 -4.868 1.00 94.75 73 PRO A N 1
ATOM 572 C CA . PRO A 1 73 ? -14.647 3.200 -4.790 1.00 94.75 73 PRO A CA 1
ATOM 573 C C . PRO A 1 73 ? -14.524 4.665 -5.212 1.00 94.75 73 PRO A C 1
ATOM 575 O O . PRO A 1 73 ? -15.139 5.097 -6.187 1.00 94.75 73 PRO A O 1
ATOM 578 N N . SER A 1 74 ? -13.684 5.409 -4.502 1.00 93.06 74 SER A N 1
ATOM 579 C CA . SER A 1 74 ? -13.311 6.784 -4.826 1.00 93.06 74 SER A CA 1
ATOM 580 C C . SER A 1 74 ? -11.811 6.867 -5.070 1.00 93.06 74 SER A C 1
ATOM 582 O O . SER A 1 74 ? -11.029 6.384 -4.259 1.00 93.06 74 SER A O 1
ATOM 584 N N . ASP A 1 75 ? -11.410 7.519 -6.157 1.00 87.06 75 ASP A N 1
ATOM 585 C CA . ASP A 1 75 ? -10.010 7.719 -6.545 1.00 87.06 75 ASP A CA 1
ATOM 586 C C . ASP A 1 75 ? -9.434 9.062 -6.057 1.00 87.06 75 ASP A C 1
ATOM 588 O O . ASP A 1 75 ? -8.306 9.434 -6.385 1.00 87.06 75 ASP A O 1
ATOM 592 N N . MET A 1 76 ? -10.197 9.800 -5.246 1.00 86.81 76 MET A N 1
ATOM 593 C CA . MET A 1 76 ? -9.819 11.124 -4.746 1.00 86.81 76 MET A CA 1
ATOM 594 C C .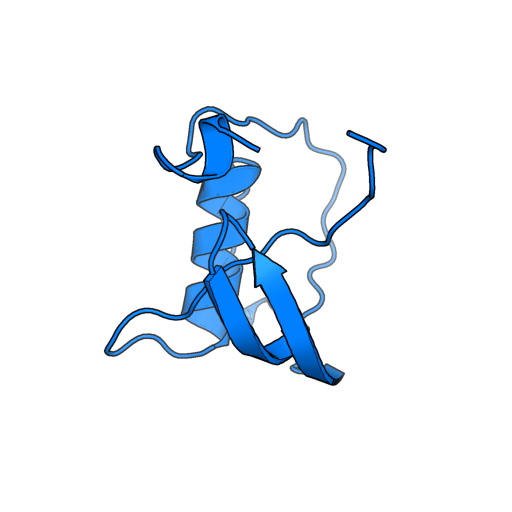 MET A 1 76 ? -8.536 11.106 -3.903 1.00 86.81 76 MET A C 1
ATOM 596 O O . MET A 1 76 ? -7.801 12.098 -3.900 1.00 86.81 76 MET A O 1
ATOM 600 N N . GLY A 1 77 ? -8.267 9.993 -3.211 1.00 83.31 77 GLY A N 1
ATOM 601 C CA . GLY A 1 77 ? -7.090 9.802 -2.362 1.00 83.31 77 GLY A CA 1
ATOM 602 C C . GLY A 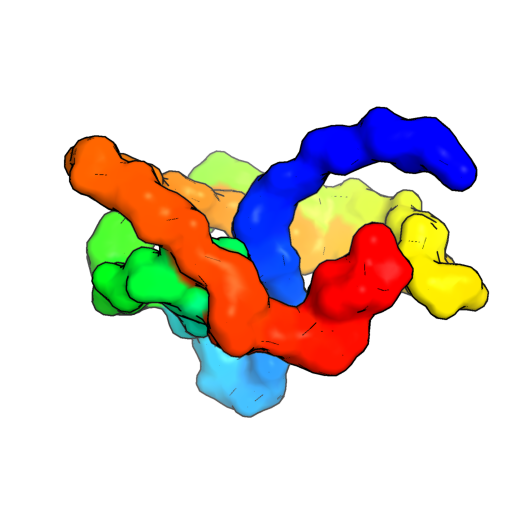1 77 ? -5.805 9.478 -3.124 1.00 83.31 77 GLY A C 1
ATOM 603 O O . GLY A 1 77 ? -4.734 9.560 -2.531 1.00 83.31 77 GLY A O 1
ATOM 604 N N . ARG A 1 78 ? -5.892 9.183 -4.431 1.00 85.06 78 ARG A N 1
ATOM 605 C CA . ARG A 1 78 ? -4.736 8.777 -5.233 1.00 85.06 78 ARG A CA 1
ATOM 606 C C . ARG A 1 78 ? -3.632 9.823 -5.206 1.00 85.06 78 ARG A C 1
ATOM 608 O O . ARG A 1 78 ? -3.868 11.015 -5.451 1.00 85.06 78 ARG A O 1
ATOM 615 N N . SER A 1 79 ? -2.418 9.347 -4.986 1.00 81.88 79 SER A N 1
ATOM 616 C CA . SER A 1 79 ? -1.180 10.100 -5.075 1.00 81.88 79 SER A CA 1
ATOM 617 C C . SER A 1 79 ? -0.954 10.660 -6.487 1.00 81.88 79 SER A C 1
ATOM 619 O O . SER A 1 79 ? -1.583 10.274 -7.477 1.00 81.88 79 SER A O 1
ATOM 621 N N . GLY A 1 80 ? -0.016 11.605 -6.602 1.00 78.81 80 GLY A N 1
ATOM 622 C CA . GLY A 1 80 ? 0.331 12.204 -7.893 1.00 78.81 80 GLY A CA 1
ATOM 623 C C . GLY A 1 80 ? 0.834 11.184 -8.920 1.00 78.81 80 GLY A C 1
ATOM 624 O O . GLY A 1 80 ? 0.546 11.337 -10.101 1.00 78.81 80 GLY A O 1
ATOM 625 N N . LEU A 1 81 ? 1.533 10.137 -8.469 1.00 78.38 81 LEU A N 1
ATOM 626 C CA . LEU A 1 81 ? 2.022 9.039 -9.305 1.00 78.38 81 LEU A CA 1
ATOM 627 C C . LEU A 1 81 ? 0.850 8.233 -9.887 1.00 78.38 81 LEU A C 1
ATOM 629 O O . LEU A 1 81 ? 0.788 7.996 -11.090 1.00 78.38 81 LEU A O 1
ATOM 633 N N . GLU A 1 82 ? -0.124 7.883 -9.055 1.00 80.00 82 GLU A N 1
ATOM 634 C CA . GLU A 1 82 ? -1.248 7.022 -9.439 1.00 80.00 82 GLU A CA 1
ATOM 635 C C . GLU A 1 82 ? -2.225 7.679 -10.408 1.00 80.00 82 GLU A C 1
ATOM 637 O O . GLU A 1 82 ? -2.897 7.005 -11.184 1.00 80.00 82 GLU A O 1
ATOM 642 N N . ARG A 1 83 ? -2.269 9.013 -10.420 1.00 78.56 83 ARG A N 1
ATOM 643 C CA . ARG A 1 83 ? -3.034 9.784 -11.410 1.00 78.56 83 ARG A CA 1
ATOM 644 C C . ARG A 1 83 ? -2.394 9.795 -12.801 1.00 78.56 83 ARG A C 1
ATOM 646 O O . ARG A 1 83 ? -3.003 10.322 -13.728 1.00 78.56 83 ARG A O 1
ATOM 653 N N . THR A 1 84 ? -1.174 9.273 -12.939 1.00 73.94 84 THR A N 1
ATOM 654 C CA . THR A 1 84 ? -0.429 9.251 -14.209 1.00 73.94 84 THR A CA 1
ATOM 655 C C . THR A 1 84 ? -0.364 7.876 -14.872 1.00 73.94 84 THR A C 1
ATOM 657 O O . THR A 1 84 ? 0.141 7.795 -15.994 1.00 73.94 84 THR A O 1
ATOM 660 N N . TYR A 1 85 ? -0.866 6.824 -14.209 1.00 67.81 85 TYR A N 1
ATOM 661 C CA . TYR A 1 85 ? -0.998 5.485 -14.799 1.00 67.81 85 TYR A CA 1
ATOM 662 C C . TYR A 1 85 ? -2.026 5.439 -15.936 1.00 67.81 85 TYR A C 1
ATOM 664 O O . TYR A 1 85 ? -3.050 6.157 -15.861 1.00 67.81 85 TYR A O 1
#

Sequence (85 aa):
APRWWFTIGGAAQVGESLAQAAVRELEEETGLQVAPEALVGPGWRREAVIDFNGSVIRSEEMYFVYRTGRFEPSDMGRSGLERTY

Foldseek 3Di:
DDDDDDDQFDDDDPPDDPLRRRQLSCCLAFVDHDDSVQKPDLPDWDWDFDCDPNDTDGDIDGDIDHDDDDDGGDNNSHDPRRVVD

Radius of gyration: 13.38 Å; chains: 1; bounding box: 34×27×36 Å